Protein AF-A0A409WMQ9-F1 (afdb_monomer_lite)

Secondary structure (DSSP, 8-state):
-PPPP---------------S---EEE----TTSSHHHHHHHHHHH-TTEEEEEHHHHSSHHHHHHHHHHHHHTT-EEEEE-------

Structure (mmCIF, N/CA/C/O backbone):
data_AF-A0A409WMQ9-F1
#
_entry.id   AF-A0A409WMQ9-F1
#
loop_
_atom_site.group_PDB
_atom_site.id
_atom_site.type_symbol
_atom_site.label_atom_id
_atom_site.label_alt_id
_atom_site.label_comp_id
_atom_site.label_asym_id
_atom_site.label_entity_id
_atom_site.label_seq_id
_atom_site.pdbx_PDB_ins_code
_atom_site.Cartn_x
_atom_site.Cartn_y
_atom_site.Cartn_z
_atom_site.occupancy
_atom_site.B_iso_or_equiv
_atom_site.auth_seq_id
_atom_site.auth_comp_id
_atom_site.auth_asym_id
_atom_site.auth_atom_id
_atom_site.pdbx_PDB_model_num
ATOM 1 N N . MET A 1 1 ? -25.024 44.982 -14.520 1.00 40.94 1 MET A N 1
ATOM 2 C CA . MET A 1 1 ? -23.753 44.530 -13.918 1.00 40.94 1 MET A CA 1
ATOM 3 C C . MET A 1 1 ? -24.073 43.290 -13.106 1.00 40.94 1 MET A C 1
ATOM 5 O O . MET A 1 1 ? -24.733 43.405 -12.084 1.00 40.94 1 MET A O 1
ATOM 9 N N . SER A 1 2 ? -23.775 42.111 -13.650 1.00 31.05 2 SER A N 1
ATOM 10 C CA . SER A 1 2 ? -24.089 40.820 -13.032 1.00 31.05 2 SER A CA 1
ATOM 11 C C . SER A 1 2 ? -23.135 40.556 -11.873 1.00 31.05 2 SER A C 1
ATOM 13 O O . SER A 1 2 ? -21.920 40.549 -12.066 1.00 31.05 2 SER A O 1
ATOM 15 N N . ALA A 1 3 ? -23.689 40.348 -10.681 1.00 42.31 3 ALA A N 1
ATOM 16 C CA . ALA A 1 3 ? -22.948 39.826 -9.547 1.00 42.31 3 ALA A CA 1
ATOM 17 C C . ALA A 1 3 ? -22.517 38.389 -9.868 1.00 42.31 3 ALA A C 1
ATOM 19 O O . ALA A 1 3 ? -23.358 37.541 -10.171 1.00 42.31 3 ALA A O 1
ATOM 20 N N . PHE A 1 4 ? -21.213 38.125 -9.830 1.00 36.34 4 PHE A N 1
ATOM 21 C CA . PHE A 1 4 ? -20.718 36.758 -9.737 1.00 36.34 4 PHE A CA 1
ATOM 22 C C . PHE A 1 4 ? -21.112 36.228 -8.354 1.00 36.34 4 PHE A C 1
ATOM 24 O O . PHE A 1 4 ? -20.783 36.877 -7.358 1.00 36.34 4 PHE A O 1
ATOM 31 N N . PRO A 1 5 ? -21.830 35.100 -8.255 1.00 35.88 5 PRO A N 1
ATOM 32 C CA . PRO A 1 5 ? -22.059 34.480 -6.966 1.00 35.88 5 PRO A CA 1
ATOM 33 C C . PRO A 1 5 ? -20.716 33.960 -6.449 1.00 35.88 5 PRO A C 1
ATOM 35 O O . PRO A 1 5 ? -20.060 33.141 -7.093 1.00 35.88 5 PRO A O 1
ATOM 38 N N . THR A 1 6 ? -20.300 34.459 -5.288 1.00 39.94 6 THR A N 1
ATOM 39 C CA . THR A 1 6 ? -19.290 33.808 -4.456 1.00 39.94 6 THR A CA 1
ATOM 40 C C . THR A 1 6 ? -19.819 32.416 -4.144 1.00 39.94 6 THR A C 1
ATOM 42 O O . THR A 1 6 ? -20.780 32.277 -3.388 1.00 39.94 6 THR A O 1
ATOM 45 N N . VAL A 1 7 ? -19.237 31.393 -4.768 1.00 45.69 7 VAL A N 1
ATOM 46 C CA . VAL A 1 7 ? -19.452 30.008 -4.355 1.00 45.69 7 VAL A CA 1
ATOM 47 C C . VAL A 1 7 ? -18.939 29.935 -2.924 1.00 45.69 7 VAL A C 1
ATOM 49 O O . VAL A 1 7 ? -17.749 30.142 -2.677 1.00 45.69 7 VAL A O 1
ATOM 52 N N . ALA A 1 8 ? -19.864 29.755 -1.981 1.00 40.22 8 ALA A N 1
ATOM 53 C CA . ALA A 1 8 ? -19.521 29.401 -0.620 1.00 40.22 8 ALA A CA 1
ATOM 54 C C . ALA A 1 8 ? -18.583 28.200 -0.711 1.00 40.22 8 ALA A C 1
ATOM 56 O O . ALA A 1 8 ? -18.869 27.242 -1.428 1.00 40.22 8 ALA A O 1
ATOM 57 N N . ALA A 1 9 ? -17.426 28.300 -0.061 1.00 46.66 9 ALA A N 1
ATOM 58 C CA . ALA A 1 9 ? -16.584 27.148 0.166 1.00 46.66 9 ALA A CA 1
ATOM 59 C C . ALA A 1 9 ? -17.413 26.188 1.018 1.00 46.66 9 ALA A C 1
ATOM 61 O O . ALA A 1 9 ? -17.437 26.310 2.242 1.00 46.66 9 ALA A O 1
ATOM 62 N N . ASP A 1 10 ? -18.154 25.303 0.355 1.00 38.75 10 ASP A N 1
ATOM 63 C CA . ASP A 1 10 ? -18.722 24.126 0.975 1.00 38.75 10 ASP A CA 1
ATOM 64 C C . ASP A 1 10 ? -17.514 23.357 1.494 1.00 38.75 10 ASP A C 1
ATOM 66 O O . ASP A 1 10 ? -16.784 22.693 0.753 1.00 38.75 10 ASP A O 1
ATOM 70 N N . ALA A 1 11 ? -17.230 23.572 2.775 1.00 46.94 11 ALA A N 1
ATOM 71 C CA . ALA A 1 11 ? -16.344 22.731 3.530 1.00 46.94 11 ALA A CA 1
ATOM 72 C C . ALA A 1 11 ? -16.894 21.322 3.341 1.00 46.94 11 ALA A C 1
ATOM 74 O O . ALA A 1 11 ? -17.983 20.999 3.814 1.00 46.94 11 ALA A O 1
ATOM 75 N N . VAL A 1 12 ? -16.163 20.500 2.592 1.00 53.38 12 VAL A N 1
ATOM 76 C CA . VAL A 1 12 ? -16.328 19.058 2.663 1.00 53.38 12 VAL A CA 1
ATOM 77 C C . VAL A 1 12 ? -15.913 18.717 4.087 1.00 53.38 12 VAL A C 1
ATOM 79 O O . VAL A 1 12 ? -14.731 18.526 4.364 1.00 53.38 12 VAL A O 1
ATOM 82 N N . GLU A 1 13 ? -16.873 18.779 5.011 1.00 43.97 13 GLU A N 1
ATOM 83 C CA . GLU A 1 13 ? -16.753 18.203 6.339 1.00 43.97 13 GLU A CA 1
ATOM 84 C C . GLU A 1 13 ? -16.278 16.777 6.101 1.00 43.97 13 GLU A C 1
ATOM 86 O O . GLU A 1 13 ? -16.979 15.969 5.487 1.00 43.97 13 GLU A O 1
ATOM 91 N N . GLY A 1 14 ? -15.013 16.532 6.447 1.00 44.50 14 GLY A N 1
ATO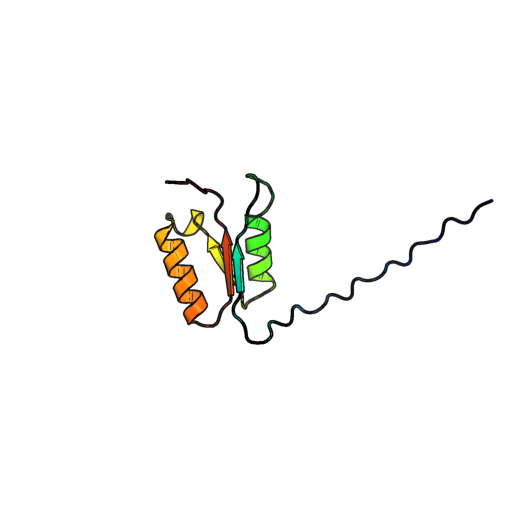M 92 C CA . GLY A 1 14 ? -14.363 15.258 6.221 1.00 44.50 14 GLY A CA 1
ATOM 93 C C . GLY A 1 14 ? -15.183 14.206 6.933 1.00 44.50 14 GLY A C 1
ATOM 94 O O . GLY A 1 14 ? -15.141 14.120 8.156 1.00 44.50 14 GLY A O 1
ATOM 95 N N . SER A 1 15 ? -15.965 13.440 6.175 1.00 52.50 15 SER A N 1
ATOM 96 C CA . SER A 1 15 ? -16.628 12.265 6.703 1.00 52.50 15 SER A CA 1
ATOM 97 C C . SER A 1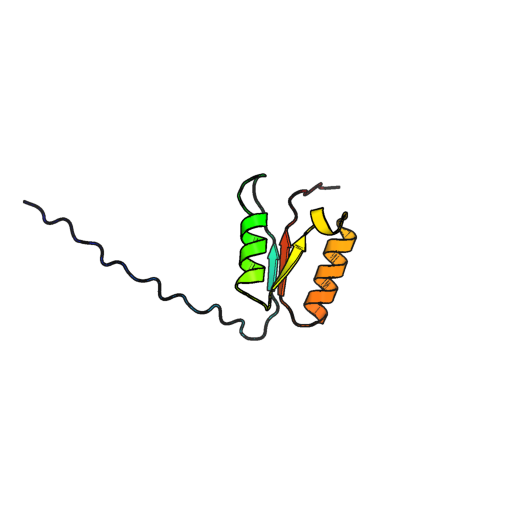 15 ? -15.515 11.364 7.212 1.00 52.50 15 SER A C 1
ATOM 99 O O . SER A 1 15 ? -14.757 10.807 6.412 1.00 52.50 15 SER A O 1
ATOM 101 N N . GLU A 1 16 ? -15.369 11.294 8.531 1.00 52.47 16 GLU A N 1
ATOM 102 C CA . GLU A 1 16 ? -14.477 10.35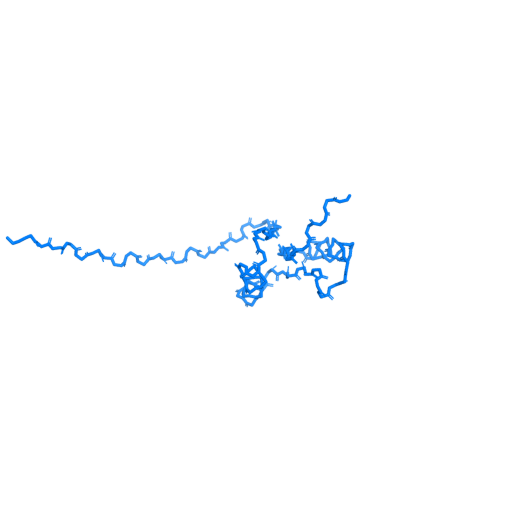7 9.190 1.00 52.47 16 GLU A CA 1
ATOM 103 C C . GLU A 1 16 ? -14.796 8.990 8.590 1.00 52.47 16 GLU A C 1
ATOM 105 O O . GLU A 1 16 ? -15.947 8.546 8.630 1.00 52.47 16 GLU A O 1
ATOM 110 N N . PHE A 1 17 ? -13.830 8.388 7.891 1.00 54.12 17 PHE A N 1
ATOM 111 C CA . PHE A 1 17 ? -14.045 7.103 7.242 1.00 54.12 17 PHE A CA 1
ATOM 112 C C . PHE A 1 17 ? -14.228 6.073 8.355 1.00 54.12 17 PHE A C 1
ATOM 114 O O . PHE A 1 17 ? -13.273 5.501 8.874 1.00 54.12 17 PHE A O 1
ATOM 121 N N . GLN A 1 18 ? -15.469 5.894 8.791 1.00 52.28 18 GLN A N 1
ATOM 122 C CA . GLN A 1 18 ? -15.783 5.056 9.927 1.00 52.28 18 GLN A CA 1
ATOM 123 C C . GLN A 1 18 ? -15.813 3.610 9.426 1.00 52.28 18 GLN A C 1
ATOM 125 O O . GLN A 1 18 ? -16.809 3.142 8.868 1.00 52.28 18 GLN A O 1
ATOM 130 N N . MET A 1 19 ? -14.681 2.916 9.584 1.00 55.50 19 MET A N 1
ATOM 131 C CA . MET A 1 19 ? -14.510 1.487 9.301 1.00 55.50 19 MET A CA 1
ATOM 132 C C . MET A 1 19 ? -15.436 0.668 10.211 1.00 55.50 19 MET A C 1
ATOM 134 O O . MET A 1 19 ? -15.036 0.154 11.255 1.00 55.50 19 MET A O 1
ATOM 138 N N . SER A 1 20 ? -16.712 0.567 9.851 1.00 53.34 20 SER A N 1
ATOM 139 C CA . SER A 1 20 ? -17.704 -0.206 10.593 1.00 53.34 20 SER A CA 1
ATOM 140 C C . SER A 1 20 ? -17.472 -1.707 10.369 1.00 53.34 20 SER A C 1
ATOM 142 O O . SER A 1 20 ? -18.007 -2.327 9.458 1.00 53.34 20 SER A O 1
ATOM 144 N N . GLY A 1 21 ? -16.615 -2.299 11.207 1.00 64.31 21 GLY A N 1
ATOM 145 C CA . GLY A 1 21 ? -16.514 -3.746 11.452 1.00 64.31 21 GLY A CA 1
ATOM 146 C C . GLY A 1 21 ? -15.885 -4.620 10.356 1.00 64.31 21 GLY A C 1
ATOM 147 O O . GLY A 1 21 ? -15.722 -5.821 10.576 1.00 64.31 21 GLY A O 1
ATOM 148 N N . GLY A 1 22 ? -15.522 -4.060 9.198 1.00 78.44 22 GLY A N 1
ATOM 149 C CA . GLY A 1 22 ? -14.930 -4.786 8.068 1.00 78.44 22 GLY A CA 1
ATOM 150 C C . GLY A 1 22 ? -13.445 -4.487 7.848 1.00 78.44 22 GLY A C 1
ATOM 151 O O . GLY A 1 22 ? -12.969 -3.397 8.145 1.00 78.44 22 GLY A O 1
ATOM 152 N N . LYS A 1 23 ? -12.712 -5.455 7.283 1.00 90.12 23 LYS A N 1
ATOM 153 C CA . LYS A 1 23 ? -11.328 -5.269 6.811 1.00 90.12 23 LYS A CA 1
ATOM 154 C C . LYS A 1 23 ? -11.332 -4.872 5.342 1.00 90.12 23 LYS A C 1
ATOM 156 O O . LYS A 1 23 ? -12.038 -5.498 4.551 1.00 90.12 23 LYS A O 1
ATOM 161 N N . ILE A 1 24 ? -10.521 -3.883 4.975 1.00 94.69 24 ILE A N 1
ATOM 162 C CA . ILE A 1 24 ? -10.430 -3.390 3.598 1.00 94.69 24 ILE A CA 1
ATOM 163 C C . ILE A 1 24 ? -9.156 -3.893 2.927 1.00 94.69 24 ILE A C 1
ATOM 165 O O . ILE A 1 24 ? -8.075 -3.905 3.515 1.00 94.69 24 ILE A O 1
ATOM 169 N N . VAL A 1 25 ? -9.299 -4.278 1.660 1.00 95.06 25 VAL A N 1
ATOM 170 C CA . VAL A 1 25 ? -8.188 -4.493 0.734 1.00 95.06 25 VAL A CA 1
ATOM 171 C C . VAL A 1 25 ? -8.253 -3.390 -0.315 1.00 95.06 25 VAL A C 1
ATOM 173 O O . VAL A 1 25 ? -9.137 -3.402 -1.170 1.00 95.06 25 VAL A O 1
ATOM 176 N N . LEU A 1 26 ? -7.331 -2.434 -0.247 1.00 94.62 26 LEU A N 1
ATOM 177 C CA . LEU A 1 26 ? -7.173 -1.387 -1.251 1.00 94.62 26 LEU A CA 1
ATOM 178 C C . LEU A 1 26 ? -6.086 -1.799 -2.241 1.00 94.62 26 LEU A C 1
ATOM 180 O O . LEU A 1 26 ? -4.995 -2.181 -1.831 1.00 94.62 26 LEU A O 1
ATOM 184 N N . ILE A 1 27 ? -6.368 -1.722 -3.539 1.00 92.50 27 ILE A N 1
ATOM 185 C CA . ILE A 1 27 ? -5.411 -2.064 -4.598 1.00 92.50 27 ILE A CA 1
ATOM 186 C C . ILE A 1 27 ? -5.163 -0.817 -5.434 1.00 92.50 27 ILE A C 1
ATOM 188 O O . ILE A 1 27 ? -6.098 -0.262 -6.010 1.00 92.50 27 ILE A O 1
ATOM 192 N N . LEU A 1 28 ? -3.906 -0.379 -5.503 1.00 90.94 28 LEU A N 1
ATOM 193 C CA . LEU A 1 28 ? -3.537 0.793 -6.285 1.00 90.94 28 LEU A CA 1
ATOM 194 C C . LEU A 1 28 ? -3.240 0.401 -7.734 1.00 90.94 28 LEU A C 1
ATOM 196 O O . LEU A 1 28 ? -2.387 -0.441 -8.011 1.00 90.94 28 LEU A O 1
ATOM 200 N N . CYS A 1 29 ? -3.922 1.056 -8.671 1.00 87.56 29 CYS A N 1
ATOM 201 C CA . CYS A 1 29 ? -3.740 0.866 -10.108 1.00 87.56 29 CYS A CA 1
ATOM 202 C C . CYS A 1 29 ? -3.538 2.219 -10.798 1.00 87.56 29 CYS A C 1
ATOM 204 O O . CYS A 1 29 ? -4.138 3.217 -10.411 1.00 87.56 29 CYS A O 1
ATOM 206 N N . GLY A 1 30 ? -2.681 2.265 -11.818 1.00 85.62 30 GLY A N 1
ATOM 207 C CA . GLY A 1 30 ? -2.393 3.490 -12.567 1.00 85.62 30 GLY A CA 1
ATOM 208 C C . GLY A 1 30 ? -0.972 3.527 -13.120 1.00 85.62 30 GLY A C 1
ATOM 209 O O . GLY A 1 30 ? -0.122 2.728 -12.723 1.00 85.62 30 GLY A O 1
ATOM 210 N N . LEU A 1 31 ? -0.708 4.479 -14.017 1.00 85.81 31 LEU A N 1
ATOM 211 C CA . LEU A 1 31 ? 0.580 4.652 -14.700 1.00 85.81 31 LEU A CA 1
ATOM 212 C C . LEU A 1 31 ? 1.759 4.806 -13.728 1.00 85.81 31 LEU A C 1
ATOM 214 O O . LEU A 1 31 ? 1.596 5.258 -12.595 1.00 85.81 31 LEU A O 1
ATOM 218 N N . ILE A 1 32 ? 2.969 4.453 -14.162 1.00 85.31 32 ILE A N 1
ATOM 219 C CA . ILE A 1 32 ? 4.186 4.765 -13.398 1.00 85.31 32 ILE A CA 1
ATOM 220 C C . ILE A 1 32 ? 4.282 6.277 -13.136 1.00 85.31 32 ILE A C 1
ATOM 222 O O . ILE A 1 32 ? 3.775 7.075 -13.920 1.00 85.31 32 ILE A O 1
ATOM 226 N N . ALA A 1 33 ? 4.893 6.662 -12.014 1.00 86.69 33 ALA A N 1
ATOM 227 C CA . ALA A 1 33 ? 5.005 8.058 -11.572 1.00 86.69 33 ALA A CA 1
ATOM 228 C C . ALA A 1 33 ? 3.667 8.807 -11.343 1.00 86.69 33 ALA A C 1
ATOM 230 O O . ALA A 1 33 ? 3.668 10.018 -11.160 1.00 86.69 33 ALA A O 1
ATOM 231 N N . SER A 1 34 ? 2.525 8.109 -11.264 1.00 90.62 34 SER A N 1
ATOM 232 C CA . SER A 1 34 ? 1.215 8.723 -10.978 1.00 90.62 34 SER A CA 1
ATOM 233 C C . SER A 1 34 ? 0.943 9.012 -9.489 1.00 90.62 34 SER A C 1
ATOM 235 O O . SER A 1 34 ? -0.201 9.267 -9.126 1.00 90.62 34 SER A O 1
ATOM 237 N N . GLY A 1 35 ? 1.942 8.877 -8.609 1.00 92.94 35 GLY A N 1
ATOM 238 C CA . GLY A 1 35 ? 1.801 9.148 -7.169 1.00 92.94 35 GLY A CA 1
ATOM 239 C C . GLY A 1 35 ? 1.166 8.038 -6.314 1.00 92.94 35 GLY A C 1
ATOM 240 O O . GLY A 1 35 ? 0.832 8.291 -5.164 1.00 92.94 35 GLY A O 1
ATOM 241 N N . LYS A 1 36 ? 1.012 6.805 -6.823 1.00 93.19 36 LYS A N 1
ATOM 242 C CA . LYS A 1 36 ? 0.425 5.677 -6.057 1.00 93.19 36 LYS A CA 1
ATOM 243 C C . LYS A 1 36 ? 1.197 5.365 -4.775 1.00 93.19 36 LYS A C 1
ATOM 245 O O . LYS A 1 36 ? 0.598 5.312 -3.710 1.00 93.19 36 LYS A O 1
ATOM 250 N N . SER A 1 37 ? 2.514 5.212 -4.873 1.00 91.56 37 SER A N 1
ATOM 251 C CA . SER A 1 37 ? 3.353 4.905 -3.713 1.00 91.56 37 SER A CA 1
ATOM 252 C C . SER A 1 37 ? 3.349 6.044 -2.695 1.00 91.56 37 SER A C 1
ATOM 254 O O . SER A 1 37 ? 3.194 5.790 -1.507 1.00 91.56 37 SER A O 1
ATOM 256 N N . THR A 1 38 ? 3.369 7.297 -3.164 1.00 94.44 38 THR A N 1
ATOM 257 C CA . THR A 1 38 ? 3.195 8.487 -2.315 1.00 94.44 38 THR A CA 1
ATOM 258 C C . THR A 1 38 ? 1.857 8.461 -1.573 1.00 94.44 38 THR A C 1
ATOM 260 O O . THR A 1 38 ? 1.802 8.725 -0.377 1.00 94.44 38 THR A O 1
ATOM 263 N N . PHE A 1 39 ? 0.770 8.091 -2.257 1.00 95.12 39 PHE A N 1
ATOM 264 C CA . PHE A 1 39 ? -0.533 7.913 -1.622 1.00 95.12 39 PHE A CA 1
ATOM 265 C C . PHE A 1 39 ? -0.531 6.757 -0.607 1.00 95.12 39 PHE A C 1
ATOM 267 O O . PHE A 1 39 ? -1.089 6.901 0.474 1.00 95.12 39 PHE A O 1
ATOM 274 N N . ALA A 1 40 ? 0.101 5.622 -0.921 1.00 94.44 40 ALA A N 1
ATOM 275 C CA . ALA A 1 40 ? 0.176 4.465 -0.028 1.00 94.44 40 ALA A CA 1
ATOM 276 C C . ALA A 1 40 ? 0.931 4.772 1.276 1.00 94.44 40 ALA A C 1
ATOM 278 O O . ALA A 1 40 ? 0.546 4.286 2.339 1.00 94.44 40 ALA A O 1
ATOM 279 N N . GLU A 1 41 ? 1.997 5.569 1.187 1.00 94.44 41 GLU A N 1
ATOM 280 C CA . GLU A 1 41 ? 2.771 6.052 2.334 1.00 94.44 41 GLU A CA 1
ATOM 281 C C . GLU A 1 41 ? 1.925 6.967 3.217 1.00 94.44 41 GLU A C 1
ATOM 283 O O . GLU A 1 41 ? 1.760 6.678 4.403 1.00 94.44 41 GLU A O 1
ATOM 288 N N . ALA A 1 42 ? 1.301 7.989 2.624 1.00 96.12 42 ALA A N 1
ATOM 289 C CA . ALA A 1 42 ? 0.424 8.907 3.345 1.00 96.12 42 ALA A CA 1
ATOM 290 C C . ALA A 1 42 ? -0.779 8.184 3.977 1.00 96.12 42 ALA A C 1
ATOM 292 O O . ALA A 1 42 ? -1.161 8.478 5.106 1.00 96.12 42 ALA A O 1
ATOM 293 N N . LEU A 1 43 ? -1.362 7.196 3.286 1.00 95.38 43 LEU A N 1
ATOM 294 C CA . LEU A 1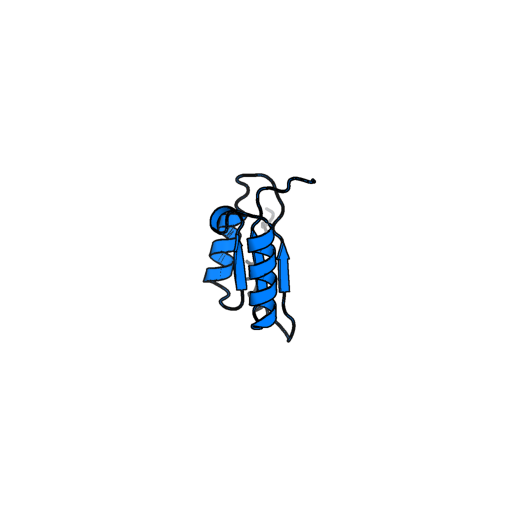 43 ? -2.461 6.393 3.823 1.00 95.38 43 LEU A CA 1
ATOM 295 C C . LEU A 1 43 ? -2.040 5.660 5.100 1.00 95.38 43 LEU A C 1
ATOM 297 O O . LEU A 1 43 ? -2.771 5.694 6.082 1.00 95.38 43 LEU A O 1
ATOM 301 N N . GLN A 1 44 ? -0.874 5.012 5.104 1.00 94.62 44 GLN A N 1
ATOM 302 C CA . GLN A 1 44 ? -0.386 4.310 6.292 1.00 94.62 44 GLN A CA 1
ATOM 303 C C . GLN A 1 44 ? -0.031 5.276 7.435 1.00 94.62 44 GLN A C 1
ATOM 305 O O . GLN A 1 44 ? -0.196 4.919 8.600 1.00 94.62 44 GLN A O 1
ATOM 310 N N . GLU A 1 45 ? 0.455 6.477 7.115 1.00 95.31 45 GLU A N 1
ATOM 311 C CA . GLU A 1 45 ? 0.763 7.519 8.099 1.00 95.31 45 GLU A CA 1
ATOM 312 C C . GLU A 1 45 ? -0.504 8.080 8.764 1.00 95.31 45 GLU A C 1
ATOM 314 O O . GLU A 1 45 ? -0.547 8.229 9.985 1.00 95.31 45 GLU A O 1
ATOM 319 N N . HIS A 1 46 ? -1.550 8.353 7.979 1.00 95.56 46 HIS A N 1
ATOM 320 C CA . HIS A 1 46 ? -2.789 8.963 8.469 1.00 95.56 46 HIS A CA 1
ATOM 321 C C . HIS A 1 46 ? -3.804 7.961 9.031 1.00 95.56 46 HIS A C 1
ATOM 323 O O . HIS A 1 46 ? -4.616 8.341 9.873 1.00 95.56 46 HIS A O 1
ATOM 329 N N . TYR A 1 47 ? -3.751 6.698 8.598 1.00 93.12 47 TYR A N 1
ATOM 330 C CA . TYR A 1 47 ? -4.686 5.641 8.992 1.00 93.12 47 TYR A CA 1
ATOM 331 C C . TYR A 1 47 ? -3.916 4.427 9.538 1.00 93.12 47 TYR A C 1
ATOM 333 O O . TYR A 1 47 ? -3.587 3.501 8.786 1.00 93.12 47 TYR A O 1
ATOM 341 N N . PRO A 1 48 ? -3.610 4.398 10.852 1.00 91.56 48 PRO A N 1
ATOM 342 C CA . PRO A 1 48 ? -2.832 3.335 11.491 1.00 91.56 48 PRO A CA 1
ATOM 343 C C . PRO A 1 48 ? -3.460 1.937 11.423 1.00 91.56 48 PRO A C 1
ATOM 345 O O . PRO A 1 48 ? -2.809 0.958 11.796 1.00 91.56 48 PRO A O 1
ATOM 348 N N . GLU A 1 49 ? -4.707 1.808 10.979 1.00 93.38 49 GLU A N 1
ATOM 349 C CA . GLU A 1 49 ? -5.361 0.542 10.668 1.00 93.38 49 GLU A CA 1
ATOM 350 C C . GLU A 1 49 ? -4.911 -0.058 9.328 1.00 93.38 49 GLU A C 1
ATOM 352 O O . GLU A 1 49 ? -5.091 -1.258 9.114 1.00 93.38 49 GLU A O 1
ATOM 357 N N . PHE A 1 50 ? -4.313 0.737 8.437 1.00 95.56 50 PHE A N 1
ATOM 358 C CA . PHE A 1 50 ? -3.764 0.263 7.174 1.00 95.56 50 PHE A CA 1
ATOM 359 C C . PHE A 1 50 ? -2.307 -0.171 7.312 1.00 95.56 50 PHE A C 1
ATOM 361 O O . PHE A 1 50 ? -1.494 0.433 8.015 1.00 95.56 50 PHE A O 1
ATOM 368 N N . ARG A 1 51 ? -1.947 -1.219 6.572 1.00 95.81 51 ARG A N 1
ATOM 369 C CA . ARG A 1 51 ? -0.552 -1.560 6.280 1.00 95.81 51 ARG A CA 1
ATOM 370 C C . ARG A 1 51 ? -0.320 -1.565 4.781 1.00 95.81 51 ARG A C 1
ATOM 372 O O . ARG A 1 51 ? -1.069 -2.188 4.023 1.00 95.81 51 ARG A O 1
ATOM 379 N N . ARG A 1 52 ? 0.745 -0.896 4.358 1.00 95.56 52 ARG A N 1
ATOM 380 C CA . ARG A 1 52 ? 1.244 -0.921 2.989 1.00 95.56 52 ARG A CA 1
ATOM 381 C C . ARG A 1 52 ? 1.951 -2.252 2.737 1.00 95.56 52 ARG A C 1
ATOM 383 O O . ARG A 1 52 ? 2.863 -2.634 3.463 1.00 95.56 52 ARG A O 1
ATOM 390 N N . CYS A 1 53 ? 1.526 -2.950 1.692 1.00 94.00 53 CYS A N 1
ATOM 391 C CA . CYS A 1 53 ? 2.158 -4.157 1.176 1.00 94.00 53 CYS A CA 1
ATOM 392 C C . CYS A 1 53 ? 2.772 -3.811 -0.185 1.00 94.00 53 CYS A C 1
ATOM 394 O O . CYS A 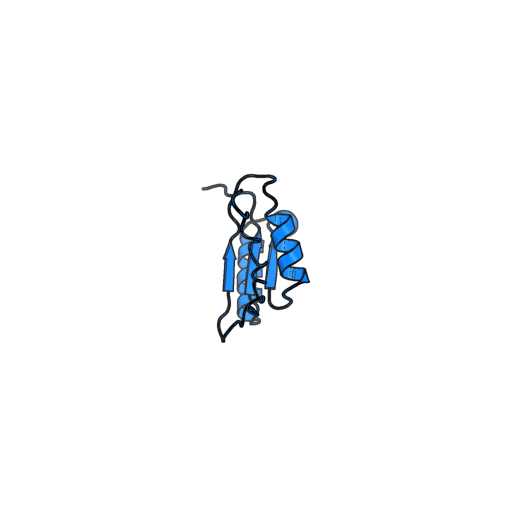1 53 ? 2.080 -3.839 -1.205 1.00 94.00 53 CYS A O 1
ATOM 396 N N . ASN A 1 54 ? 4.050 -3.431 -0.179 1.00 90.00 54 ASN A N 1
ATOM 397 C CA . ASN A 1 54 ? 4.777 -2.962 -1.356 1.00 90.00 54 ASN A CA 1
ATOM 398 C C . ASN A 1 54 ? 5.702 -4.057 -1.903 1.00 90.00 54 ASN A C 1
ATOM 400 O O . ASN A 1 54 ? 6.467 -4.660 -1.151 1.00 90.00 54 ASN A O 1
ATOM 404 N N . GLN A 1 55 ? 5.645 -4.311 -3.212 1.00 82.94 55 GLN A N 1
ATOM 405 C CA . GLN A 1 55 ? 6.519 -5.299 -3.847 1.00 82.94 55 GLN A CA 1
ATOM 406 C C . GLN A 1 55 ? 7.980 -4.846 -3.901 1.00 82.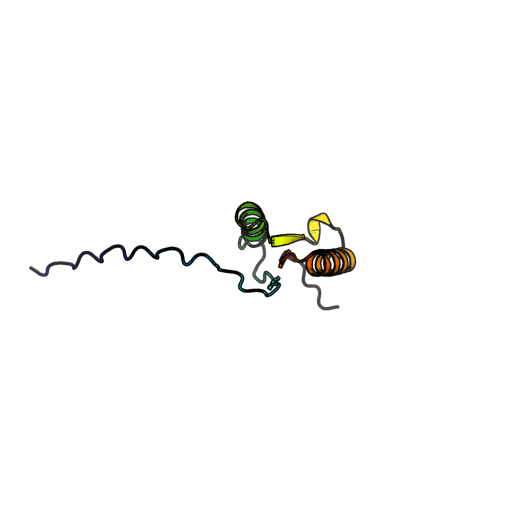94 55 GLN A C 1
ATOM 408 O O . GLN A 1 55 ? 8.858 -5.693 -3.780 1.00 82.94 55 GLN A O 1
ATOM 413 N N . ASP A 1 56 ? 8.250 -3.550 -4.061 1.00 82.69 56 ASP A N 1
ATOM 414 C CA . ASP A 1 56 ? 9.626 -3.054 -4.178 1.00 82.69 56 ASP A CA 1
ATOM 415 C C . ASP A 1 56 ? 10.394 -3.260 -2.858 1.00 82.69 56 ASP A C 1
ATOM 417 O O . ASP A 1 56 ? 11.567 -3.628 -2.877 1.00 82.69 56 ASP A O 1
ATOM 421 N N . ASP A 1 57 ? 9.699 -3.145 -1.720 1.00 85.88 57 ASP A N 1
ATOM 422 C CA . ASP A 1 57 ? 10.261 -3.397 -0.386 1.00 85.88 57 ASP A CA 1
ATOM 423 C C . ASP A 1 57 ? 10.375 -4.899 -0.065 1.00 85.88 57 ASP A C 1
ATOM 425 O O . ASP A 1 57 ? 11.293 -5.329 0.632 1.00 85.88 57 ASP A O 1
ATOM 429 N N . LEU A 1 58 ? 9.432 -5.713 -0.557 1.00 87.12 58 LEU A N 1
ATOM 430 C CA . LEU A 1 58 ? 9.325 -7.146 -0.240 1.00 87.12 58 LEU A CA 1
ATOM 431 C C . LEU A 1 58 ? 10.000 -8.066 -1.273 1.00 87.12 58 LEU A C 1
ATOM 433 O O . LEU A 1 58 ? 10.102 -9.273 -1.054 1.00 87.12 58 LEU A O 1
ATOM 437 N N . GLY A 1 59 ? 10.443 -7.521 -2.403 1.00 85.69 59 GLY A N 1
ATOM 438 C CA . GLY A 1 59 ? 11.149 -8.217 -3.479 1.00 85.69 59 GLY A CA 1
ATOM 439 C C . GLY A 1 59 ? 10.246 -8.959 -4.468 1.00 85.69 59 GLY A C 1
ATOM 440 O O . GLY A 1 59 ? 10.441 -8.843 -5.680 1.00 85.69 59 GLY A O 1
ATOM 441 N N . ASP A 1 60 ? 9.248 -9.715 -3.997 1.00 85.50 60 ASP A N 1
ATOM 442 C CA . ASP A 1 60 ? 8.408 -10.538 -4.874 1.00 85.50 60 ASP A CA 1
ATOM 443 C C . ASP A 1 60 ? 6.902 -10.510 -4.558 1.00 85.50 60 ASP A C 1
ATOM 445 O O . ASP A 1 60 ? 6.433 -10.050 -3.516 1.00 85.50 60 ASP A O 1
ATOM 449 N N . ARG A 1 61 ? 6.112 -11.021 -5.511 1.00 87.19 61 ARG A N 1
ATOM 450 C CA . ARG A 1 61 ? 4.646 -11.090 -5.419 1.00 87.19 61 ARG A CA 1
ATOM 451 C C . ARG A 1 61 ? 4.163 -11.959 -4.253 1.00 87.19 61 ARG A C 1
ATOM 453 O O . ARG A 1 61 ? 3.150 -11.635 -3.639 1.00 87.19 61 ARG A O 1
ATOM 460 N N . ARG A 1 62 ? 4.830 -13.083 -3.985 1.00 89.94 62 ARG A N 1
ATOM 461 C CA . ARG A 1 62 ? 4.407 -14.041 -2.954 1.00 89.94 62 ARG A CA 1
ATOM 462 C C . ARG A 1 62 ? 4.583 -13.438 -1.565 1.00 89.94 62 ARG A C 1
ATOM 464 O O . ARG A 1 62 ? 3.700 -13.611 -0.731 1.00 89.94 62 ARG A O 1
ATOM 471 N N . ALA A 1 63 ? 5.656 -12.683 -1.349 1.00 91.56 63 ALA A N 1
ATOM 472 C CA . ALA A 1 63 ? 5.900 -11.946 -0.118 1.00 91.56 63 ALA A CA 1
ATOM 473 C C . ALA A 1 63 ? 4.813 -10.885 0.134 1.00 91.56 63 ALA A C 1
ATOM 475 O O . ALA A 1 63 ? 4.288 -10.800 1.245 1.00 91.56 63 ALA A O 1
ATOM 476 N N . VAL A 1 64 ? 4.390 -10.150 -0.904 1.00 92.44 64 VAL A N 1
ATOM 477 C CA . VAL A 1 64 ? 3.256 -9.206 -0.821 1.00 92.44 64 VAL A CA 1
ATOM 478 C C . VAL A 1 64 ? 1.960 -9.927 -0.439 1.00 92.44 64 VAL A C 1
ATOM 480 O O . VAL A 1 64 ? 1.257 -9.493 0.472 1.00 92.44 64 VAL A O 1
ATOM 483 N N . GLU A 1 65 ? 1.640 -11.044 -1.102 1.00 93.75 65 GLU A N 1
ATOM 484 C CA . GLU A 1 65 ? 0.437 -11.833 -0.800 1.00 93.75 65 GLU A CA 1
ATOM 485 C C . GLU A 1 65 ? 0.461 -12.405 0.626 1.00 93.75 65 GLU A C 1
ATOM 487 O O . GLU A 1 65 ? -0.565 -12.408 1.313 1.00 93.75 65 GLU A O 1
ATOM 492 N N . GLN A 1 66 ? 1.622 -12.877 1.085 1.00 95.56 66 GLN A N 1
ATOM 493 C CA . GLN A 1 66 ? 1.803 -13.401 2.435 1.00 95.56 66 GLN A CA 1
ATOM 494 C C . GLN A 1 66 ? 1.615 -12.307 3.488 1.00 95.56 66 GLN A C 1
ATOM 496 O O . GLN A 1 66 ? 0.860 -12.520 4.441 1.00 95.56 66 GLN A O 1
ATOM 501 N N . LEU A 1 67 ? 2.235 -11.137 3.299 1.00 95.62 67 LEU A N 1
ATOM 502 C CA . LEU A 1 67 ? 2.069 -10.008 4.210 1.00 95.62 67 LEU A CA 1
ATOM 503 C C . LEU A 1 67 ? 0.608 -9.559 4.255 1.00 95.62 67 LEU A C 1
ATOM 505 O O . LEU A 1 67 ? 0.050 -9.428 5.339 1.00 95.62 67 LEU A O 1
ATOM 509 N N . ALA A 1 68 ? -0.049 -9.430 3.099 1.00 95.75 68 ALA A N 1
ATOM 510 C CA . ALA A 1 68 ? -1.449 -9.030 3.039 1.00 95.75 68 ALA A CA 1
ATOM 511 C C . ALA A 1 68 ? -2.356 -9.991 3.828 1.00 95.75 68 ALA A C 1
ATOM 513 O O . ALA A 1 68 ? -3.184 -9.560 4.631 1.00 95.75 68 ALA A O 1
ATOM 514 N N . ARG A 1 69 ? -2.170 -11.308 3.661 1.00 96.62 69 ARG A N 1
ATOM 515 C CA . ARG A 1 69 ? -2.914 -12.327 4.423 1.00 96.62 69 ARG A CA 1
ATOM 516 C C . ARG A 1 69 ? -2.638 -12.231 5.921 1.00 96.62 69 ARG A C 1
ATOM 518 O O . ARG A 1 69 ? -3.573 -12.301 6.714 1.00 96.62 69 ARG A O 1
ATOM 525 N N . GLN A 1 70 ? -1.376 -12.063 6.311 1.00 97.19 70 GLN A N 1
ATOM 526 C CA . GLN A 1 70 ? -0.989 -11.920 7.711 1.00 97.19 70 GLN A CA 1
ATOM 527 C C . GLN A 1 70 ? -1.623 -10.675 8.345 1.00 97.19 70 GLN A C 1
ATOM 529 O O . GLN A 1 70 ? -2.227 -10.778 9.410 1.00 97.19 70 GLN A O 1
ATOM 534 N N . THR A 1 71 ? -1.547 -9.525 7.680 1.00 95.94 71 THR A N 1
ATOM 535 C CA . THR A 1 71 ? -2.139 -8.264 8.138 1.00 95.94 71 THR A CA 1
ATOM 536 C C . THR A 1 71 ? -3.655 -8.378 8.297 1.00 95.94 71 THR A C 1
ATOM 538 O O . THR A 1 71 ? -4.199 -8.000 9.336 1.00 95.94 71 THR A O 1
ATOM 541 N N . LEU A 1 72 ? -4.341 -8.978 7.321 1.00 95.19 72 LEU A N 1
ATOM 542 C CA . LEU A 1 72 ? -5.781 -9.220 7.412 1.00 95.19 72 LEU A CA 1
ATOM 543 C C . LEU A 1 72 ? -6.128 -10.166 8.570 1.00 95.19 72 LEU A C 1
ATOM 545 O O . LEU A 1 72 ? -7.134 -9.965 9.252 1.00 95.19 72 LEU A O 1
ATOM 549 N N . ASN A 1 73 ? -5.317 -11.192 8.834 1.00 95.19 73 ASN A N 1
ATOM 550 C CA . ASN A 1 73 ? -5.523 -12.089 9.977 1.00 95.19 73 ASN A CA 1
ATOM 551 C C . ASN A 1 73 ? -5.329 -11.378 11.324 1.00 95.19 73 ASN A C 1
ATOM 553 O O . ASN A 1 73 ? -5.987 -11.733 12.296 1.00 95.19 73 ASN A O 1
ATOM 557 N N . GLN A 1 74 ? -4.479 -10.352 11.368 1.00 94.81 74 GLN A N 1
ATOM 558 C CA . GLN A 1 74 ? -4.238 -9.524 12.552 1.00 94.81 74 GLN A CA 1
ATOM 559 C C . GLN A 1 74 ? -5.333 -8.476 12.812 1.00 94.81 74 GLN A C 1
ATOM 561 O O . GLN A 1 74 ? -5.275 -7.787 13.825 1.00 94.81 74 GLN A O 1
ATOM 566 N N . GLY A 1 75 ? -6.335 -8.353 11.935 1.00 93.69 75 GLY A N 1
ATOM 567 C CA . GLY A 1 75 ? -7.434 -7.398 12.113 1.00 93.69 75 GLY A CA 1
ATOM 568 C C . GLY A 1 75 ? -7.231 -6.051 11.416 1.00 93.69 75 GLY A C 1
ATOM 569 O O . GLY A 1 75 ? -8.094 -5.189 11.531 1.00 93.69 75 GLY A O 1
ATOM 570 N N . PHE A 1 76 ? -6.134 -5.877 10.681 1.00 95.00 76 PHE A N 1
ATOM 571 C CA . PHE A 1 76 ? -5.816 -4.639 9.970 1.00 95.00 76 PHE A CA 1
ATOM 572 C C . PHE A 1 76 ? -6.340 -4.653 8.525 1.00 95.00 76 PHE A C 1
ATOM 574 O O . PHE A 1 76 ? -6.639 -5.710 7.960 1.00 95.00 76 PHE A O 1
ATOM 581 N N . SER A 1 77 ? -6.404 -3.470 7.921 1.00 95.81 77 SER A N 1
ATOM 582 C CA . SER A 1 77 ? -6.637 -3.266 6.490 1.00 95.81 77 SER A CA 1
ATOM 583 C C . SER A 1 77 ? -5.310 -3.242 5.727 1.00 95.81 77 SER A C 1
ATOM 585 O O . SER A 1 77 ? -4.244 -2.981 6.289 1.00 95.81 77 SER A O 1
ATOM 587 N N . VAL A 1 78 ? -5.352 -3.521 4.426 1.00 96.44 78 VAL A N 1
ATOM 588 C CA . VAL A 1 78 ? -4.156 -3.590 3.574 1.00 96.44 78 VAL A CA 1
ATOM 589 C C . VAL A 1 78 ? -4.268 -2.641 2.391 1.00 96.44 78 VAL A C 1
ATOM 591 O O . VAL A 1 78 ? -5.325 -2.523 1.773 1.00 96.44 78 VAL A O 1
ATOM 594 N N . CYS A 1 79 ? -3.155 -1.996 2.052 1.00 96.31 79 CYS A N 1
ATOM 595 C CA . CYS A 1 79 ? -2.974 -1.250 0.815 1.00 96.31 79 CYS A CA 1
ATOM 596 C C . CYS A 1 79 ? -1.919 -1.963 -0.035 1.00 96.31 79 CYS A C 1
ATOM 598 O O . CYS A 1 79 ? -0.749 -2.024 0.340 1.00 96.31 79 CYS A O 1
ATOM 600 N N . ILE A 1 80 ? -2.341 -2.546 -1.154 1.00 94.19 80 ILE A N 1
ATOM 601 C CA . ILE A 1 80 ? -1.469 -3.216 -2.115 1.00 94.19 80 ILE A CA 1
ATOM 602 C C . ILE A 1 80 ? -0.885 -2.160 -3.051 1.00 94.19 80 ILE A C 1
ATOM 604 O O . ILE A 1 80 ? -1.569 -1.652 -3.945 1.00 94.19 80 ILE A O 1
ATOM 608 N N . ASP A 1 81 ? 0.395 -1.864 -2.848 1.00 89.56 81 ASP A N 1
ATOM 609 C CA . ASP A 1 81 ? 1.171 -0.943 -3.672 1.00 89.56 81 ASP A CA 1
ATOM 610 C C . ASP A 1 81 ? 2.055 -1.759 -4.616 1.00 89.56 81 ASP A C 1
ATOM 612 O O . ASP A 1 81 ? 3.195 -2.110 -4.315 1.00 89.56 81 ASP A O 1
ATOM 616 N N . ARG A 1 82 ? 1.467 -2.168 -5.742 1.00 75.81 82 ARG A N 1
ATOM 617 C CA . ARG A 1 82 ? 2.148 -2.979 -6.750 1.00 75.81 82 ARG A CA 1
ATOM 618 C C . ARG A 1 82 ? 2.238 -2.213 -8.059 1.00 75.81 82 ARG A C 1
ATOM 620 O O . ARG A 1 82 ? 1.277 -2.155 -8.821 1.00 75.81 82 ARG A O 1
ATOM 627 N N . THR A 1 83 ? 3.419 -1.687 -8.357 1.00 62.22 83 THR A N 1
ATOM 628 C CA . THR A 1 83 ? 3.675 -0.941 -9.598 1.00 62.22 83 THR A CA 1
ATOM 629 C C . THR A 1 83 ? 3.873 -1.862 -10.810 1.00 62.22 83 THR A C 1
ATOM 631 O O . THR A 1 83 ? 3.522 -1.488 -11.925 1.00 62.22 83 THR A O 1
ATOM 634 N N . ASN A 1 84 ? 4.373 -3.087 -10.599 1.00 62.53 84 ASN A N 1
ATOM 635 C CA . ASN A 1 84 ? 4.656 -4.059 -11.659 1.00 62.53 84 ASN A CA 1
ATOM 636 C C . ASN A 1 84 ? 3.604 -5.178 -11.722 1.00 62.53 84 ASN A C 1
ATOM 638 O O . ASN A 1 84 ? 3.715 -6.219 -11.068 1.00 62.53 84 ASN A O 1
ATOM 642 N N . PHE A 1 85 ? 2.586 -4.986 -12.560 1.00 59.09 85 PHE A N 1
ATOM 643 C CA . PHE A 1 85 ? 1.713 -6.066 -13.016 1.00 59.09 85 PHE A CA 1
ATOM 644 C C . PHE A 1 85 ? 2.319 -6.732 -14.255 1.00 59.09 85 PHE A C 1
ATOM 646 O O . PHE A 1 85 ? 1.992 -6.372 -15.379 1.00 59.09 85 PHE A O 1
ATOM 653 N N . ASN A 1 86 ? 3.167 -7.744 -14.063 1.00 58.09 86 ASN A N 1
ATOM 654 C CA . ASN A 1 86 ? 3.363 -8.732 -15.123 1.00 58.09 86 ASN A CA 1
ATOM 655 C C . ASN A 1 86 ? 2.205 -9.732 -15.051 1.00 58.09 86 ASN A C 1
ATOM 657 O O . ASN A 1 86 ? 2.037 -10.419 -14.038 1.00 58.09 86 ASN A O 1
ATOM 661 N N . ALA A 1 87 ? 1.393 -9.760 -16.108 1.00 50.72 87 ALA A N 1
ATOM 662 C CA . ALA A 1 87 ? 0.474 -10.851 -16.390 1.00 50.72 87 ALA A CA 1
ATOM 663 C C . ALA A 1 87 ? 1.317 -12.015 -16.926 1.00 50.72 87 ALA A C 1
ATOM 665 O O . ALA A 1 87 ? 1.646 -12.054 -18.108 1.00 50.72 87 ALA A O 1
ATOM 666 N N . ALA A 1 88 ? 1.749 -12.891 -16.026 1.00 47.06 88 ALA A N 1
ATOM 667 C CA . ALA A 1 88 ? 2.314 -14.189 -16.363 1.00 47.06 88 ALA A CA 1
ATOM 668 C C . ALA A 1 88 ? 1.417 -15.261 -15.748 1.00 47.06 88 ALA A C 1
ATOM 670 O O . ALA A 1 88 ? 1.001 -15.054 -14.580 1.00 47.06 88 ALA A O 1
#

Foldseek 3Di:
DDDDDPPPPPPPPPPPPPPPPDAAEAEDDDAPPPCLVVVLVVCCVVPVLEDEQECVVQVDDVSSVVVCVVSVVVVGHYYYHYNDDDPD

Organism: Psilocybe cyanescens (NCBI:txid93625)

Radius of gyration: 18.12 Å; chains: 1; bounding box: 35×59×29 Å

Sequence (88 aa):
MSAFPTVAADAVEGSEFQMSGGKIVLILCGLIASGKSTFAEALQEHYPEFRRCNQDDLGDRRAVEQLARQTLNQGFSVCIDRTNFNAA

InterPro domains:
  IPR027417 P-loop containing nucleoside triphosphate hydrolase [G3DSA:3.40.50.300] (9-88)
  IPR027417 P-loop containing nucleoside triphosphate hydrolase [SSF52540] (24-85)

pLDDT: mean 78.57, std 20.91, range [31.05, 97.19]